Protein AF-A0A964XS77-F1 (afdb_monomer)

Sequence (55 aa):
MDIKELLKIFGSASEMARQFGVSRQAVSKWIAAGELPALRQYQAQVLVDMRRLKR

Structure (mmCIF, N/CA/C/O backbone):
data_AF-A0A964XS77-F1
#
_entry.id   AF-A0A964XS77-F1
#
loop_
_atom_site.group_PDB
_atom_site.id
_atom_site.type_symbol
_atom_site.label_atom_id
_atom_site.label_alt_id
_atom_site.label_comp_id
_atom_site.label_asym_id
_atom_site.label_entity_id
_atom_site.label_seq_id
_atom_site.pdbx_PDB_ins_code
_atom_site.Cartn_x
_atom_site.Cartn_y
_atom_site.Cartn_z
_atom_site.occupancy
_atom_site.B_iso_or_equiv
_atom_site.auth_seq_id
_atom_site.auth_comp_id
_atom_site.auth_asym_id
_atom_site.auth_atom_id
_atom_site.pdbx_PDB_model_num
ATOM 1 N N . MET A 1 1 ? 6.327 -7.396 -0.009 1.00 72.50 1 MET A N 1
ATOM 2 C CA . MET A 1 1 ? 6.642 -5.954 0.124 1.00 72.50 1 MET A CA 1
ATOM 3 C C . MET A 1 1 ? 5.750 -5.375 1.218 1.00 72.50 1 MET A C 1
ATOM 5 O O . MET A 1 1 ? 4.574 -5.716 1.224 1.00 72.50 1 MET A O 1
ATOM 9 N N . ASP A 1 2 ? 6.292 -4.588 2.151 1.00 86.00 2 ASP A N 1
ATOM 10 C CA . ASP A 1 2 ? 5.529 -4.031 3.286 1.00 86.00 2 ASP A CA 1
ATOM 11 C C . ASP A 1 2 ? 4.624 -2.867 2.836 1.00 86.00 2 ASP A C 1
ATOM 13 O O . ASP A 1 2 ? 5.043 -1.994 2.072 1.00 86.00 2 ASP A O 1
ATOM 17 N N . ILE A 1 3 ? 3.382 -2.838 3.331 1.00 89.25 3 ILE A N 1
ATOM 18 C CA . ILE A 1 3 ? 2.406 -1.777 3.069 1.00 89.25 3 ILE A CA 1
ATOM 19 C C . ILE A 1 3 ? 2.896 -0.407 3.560 1.00 89.25 3 ILE A C 1
ATOM 21 O O . ILE A 1 3 ? 2.579 0.613 2.946 1.00 89.25 3 ILE A O 1
ATOM 25 N N . LYS A 1 4 ? 3.707 -0.361 4.627 1.00 89.50 4 LYS A N 1
ATOM 26 C CA . LYS A 1 4 ? 4.281 0.894 5.140 1.00 89.50 4 LYS A CA 1
ATOM 27 C C . LYS A 1 4 ? 5.326 1.468 4.189 1.00 89.50 4 LYS A C 1
ATOM 29 O O . LYS A 1 4 ? 5.335 2.673 3.946 1.00 89.50 4 LYS A O 1
ATOM 34 N N . GLU A 1 5 ? 6.169 0.613 3.618 1.00 90.38 5 GLU A N 1
ATOM 35 C CA . GLU A 1 5 ? 7.147 1.013 2.602 1.00 90.38 5 GLU A CA 1
ATOM 36 C C . GLU A 1 5 ? 6.448 1.517 1.338 1.00 90.38 5 GLU A C 1
ATOM 38 O O . GLU A 1 5 ? 6.795 2.573 0.810 1.00 90.38 5 GLU A O 1
ATOM 43 N N . LEU A 1 6 ? 5.379 0.839 0.913 1.00 90.62 6 LEU A N 1
ATOM 44 C CA . LEU A 1 6 ? 4.545 1.316 -0.188 1.00 90.62 6 LEU A CA 1
ATOM 45 C C . LEU A 1 6 ? 3.935 2.686 0.104 1.00 90.62 6 LEU A C 1
ATOM 47 O O . LEU A 1 6 ? 3.971 3.562 -0.757 1.00 90.62 6 LEU A O 1
ATOM 51 N N . LEU A 1 7 ? 3.437 2.915 1.319 1.00 90.94 7 LEU A N 1
ATOM 52 C CA . LEU A 1 7 ? 2.888 4.213 1.698 1.00 90.94 7 LEU A CA 1
ATOM 53 C C . LEU A 1 7 ? 3.947 5.324 1.658 1.00 90.94 7 LEU A C 1
ATOM 55 O O . LEU A 1 7 ? 3.636 6.422 1.206 1.00 90.94 7 LEU A O 1
ATOM 59 N N . LYS A 1 8 ? 5.196 5.048 2.055 1.00 91.38 8 LYS A N 1
ATOM 60 C CA . LYS A 1 8 ? 6.313 6.002 1.918 1.00 91.38 8 LYS A CA 1
ATOM 61 C C . LYS A 1 8 ? 6.642 6.287 0.454 1.00 91.38 8 LYS A C 1
ATOM 63 O O . LYS A 1 8 ? 6.838 7.441 0.087 1.00 91.38 8 LYS A O 1
ATOM 68 N N . ILE A 1 9 ? 6.668 5.255 -0.392 1.00 90.75 9 ILE A N 1
ATOM 69 C CA . ILE A 1 9 ? 6.947 5.400 -1.827 1.00 90.75 9 ILE A CA 1
ATOM 70 C C . ILE A 1 9 ? 5.835 6.211 -2.502 1.00 90.75 9 ILE A C 1
ATOM 72 O O . ILE A 1 9 ? 6.112 7.154 -3.242 1.00 90.75 9 ILE A O 1
ATOM 76 N N . PHE A 1 10 ? 4.568 5.859 -2.270 1.00 90.56 10 PHE A N 1
ATOM 77 C CA . PHE A 1 10 ? 3.391 6.493 -2.877 1.00 90.56 10 PHE A CA 1
ATOM 78 C C . PHE A 1 10 ? 2.975 7.810 -2.222 1.00 90.56 10 PHE A C 1
ATOM 80 O O . PHE A 1 10 ? 2.286 8.607 -2.855 1.00 90.56 10 PHE A O 1
ATOM 87 N N . GLY A 1 11 ? 3.426 8.082 -1.001 1.00 92.50 11 GLY A N 1
ATOM 88 C CA . GLY A 1 11 ? 3.193 9.317 -0.253 1.00 92.50 11 GLY A CA 1
ATOM 89 C C . GLY A 1 11 ? 1.808 9.412 0.391 1.00 92.50 11 GLY A C 1
ATOM 90 O O . GLY A 1 11 ? 1.660 10.038 1.435 1.00 92.50 11 GLY A O 1
ATOM 91 N N . SER A 1 12 ? 0.776 8.790 -0.189 1.00 93.88 12 SER A N 1
ATOM 92 C CA . SER A 1 12 ? -0.565 8.774 0.403 1.00 93.88 12 SER A CA 1
ATOM 93 C C . SER A 1 12 ? -1.387 7.553 -0.005 1.00 93.88 12 SER A C 1
ATOM 95 O O . SER A 1 12 ? -1.211 6.995 -1.088 1.00 93.88 12 SER A O 1
ATOM 97 N N . ALA A 1 13 ? -2.366 7.192 0.831 1.00 93.12 13 ALA A N 1
ATOM 98 C CA . ALA A 1 13 ? -3.337 6.140 0.522 1.00 93.12 13 ALA A CA 1
ATOM 99 C C . ALA A 1 13 ? -4.169 6.453 -0.737 1.00 93.12 13 ALA A C 1
ATOM 101 O O . ALA A 1 13 ? -4.556 5.543 -1.465 1.00 93.12 13 ALA A O 1
ATOM 102 N N . SER A 1 14 ? -4.432 7.737 -1.005 1.00 94.69 14 SER A N 1
ATOM 103 C CA . SER A 1 14 ? -5.164 8.180 -2.196 1.00 94.69 14 SER A CA 1
ATOM 104 C C . SER A 1 14 ? -4.343 8.003 -3.473 1.00 94.69 14 SER A C 1
ATOM 106 O O . SER A 1 14 ? -4.874 7.536 -4.475 1.00 94.69 14 SER A O 1
ATOM 108 N N . GLU A 1 15 ? -3.051 8.341 -3.443 1.00 94.12 15 GLU A N 1
ATOM 109 C CA . GLU A 1 15 ? -2.149 8.102 -4.577 1.00 94.12 15 GLU A CA 1
ATOM 110 C C . GLU A 1 15 ? -1.962 6.608 -4.819 1.00 94.12 15 GLU A C 1
ATOM 112 O O . GLU A 1 15 ? -2.060 6.145 -5.950 1.00 94.12 15 GLU A O 1
ATOM 117 N N . MET 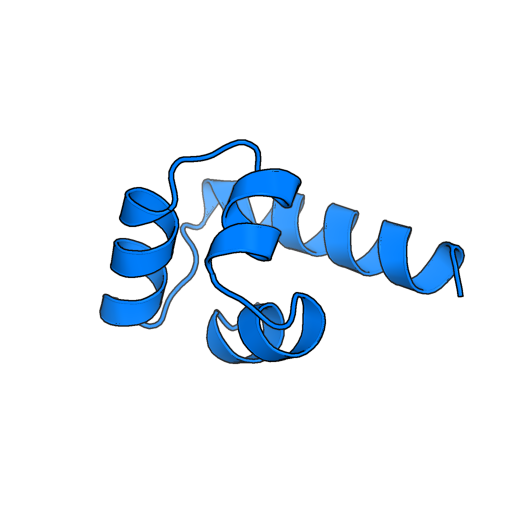A 1 16 ? -1.795 5.831 -3.751 1.00 93.88 16 MET A N 1
ATOM 118 C CA . MET A 1 16 ? -1.695 4.382 -3.860 1.00 93.88 16 MET A CA 1
ATOM 119 C C . MET A 1 16 ? -2.967 3.782 -4.475 1.00 93.88 16 MET A C 1
ATOM 121 O O . MET A 1 16 ? -2.884 2.973 -5.388 1.00 93.88 16 MET A O 1
ATOM 125 N N . ALA A 1 17 ? -4.153 4.233 -4.064 1.00 95.88 17 ALA A N 1
ATOM 126 C CA . ALA A 1 17 ? -5.411 3.791 -4.661 1.00 95.88 17 ALA A CA 1
ATOM 127 C C . ALA A 1 17 ? -5.474 4.074 -6.175 1.00 95.88 17 ALA A C 1
ATOM 129 O O . ALA A 1 17 ? -5.854 3.188 -6.940 1.00 95.88 17 ALA A O 1
ATOM 130 N N . ARG A 1 18 ? -5.029 5.264 -6.610 1.00 95.06 18 ARG A N 1
ATOM 131 C CA . ARG A 1 18 ? -4.937 5.628 -8.034 1.00 95.06 18 ARG A CA 1
ATOM 132 C C . ARG A 1 18 ? -4.001 4.701 -8.806 1.00 95.06 18 ARG A C 1
ATOM 134 O O . ARG A 1 18 ? -4.396 4.174 -9.838 1.00 95.06 18 ARG A O 1
ATOM 141 N N . GLN A 1 19 ? -2.794 4.474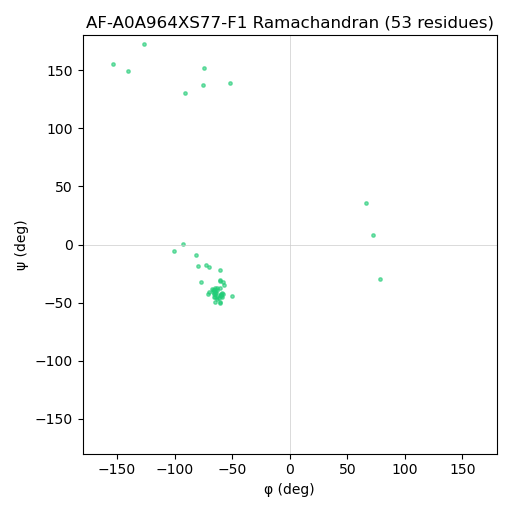 -8.292 1.00 94.00 19 GLN A N 1
ATOM 142 C CA . GLN A 1 19 ? -1.778 3.650 -8.959 1.00 94.00 19 GLN A CA 1
ATOM 143 C C . GLN A 1 19 ? -2.177 2.170 -9.022 1.00 94.00 19 GLN A C 1
ATOM 145 O O . GLN A 1 19 ? -1.949 1.499 -10.024 1.00 94.00 19 GLN A O 1
ATOM 150 N N . PHE A 1 20 ? -2.810 1.658 -7.965 1.00 92.62 20 PHE A N 1
ATOM 151 C CA . PHE A 1 20 ? -3.273 0.272 -7.913 1.00 92.62 20 PHE A CA 1
ATOM 152 C C . PHE A 1 20 ? -4.611 0.045 -8.633 1.00 92.62 20 PHE A C 1
ATOM 154 O O . PHE A 1 20 ? -5.010 -1.109 -8.792 1.00 92.62 20 PHE A O 1
ATOM 161 N N . GLY A 1 21 ? -5.311 1.104 -9.057 1.00 95.50 21 GLY A N 1
ATOM 162 C CA . GLY A 1 21 ? -6.626 0.999 -9.695 1.00 95.50 21 GLY A CA 1
ATOM 163 C C . GLY A 1 21 ? -7.710 0.469 -8.752 1.00 95.50 21 GLY A C 1
ATOM 164 O O . GLY A 1 21 ? -8.571 -0.306 -9.159 1.00 95.50 21 GLY A O 1
ATOM 165 N N . VAL A 1 22 ? -7.649 0.835 -7.469 1.00 95.25 22 VAL A N 1
ATOM 166 C CA . VAL A 1 22 ? -8.583 0.373 -6.429 1.00 95.25 22 VAL A CA 1
ATOM 167 C C . VAL A 1 22 ? -9.209 1.545 -5.679 1.00 95.25 22 VAL A C 1
ATOM 169 O O . VAL A 1 22 ? -8.797 2.694 -5.818 1.00 95.25 22 VAL A O 1
ATOM 172 N N . SER A 1 23 ? -10.190 1.265 -4.820 1.00 96.75 23 SER A N 1
ATOM 173 C CA . SER A 1 23 ? -10.746 2.285 -3.933 1.00 96.75 23 SER A CA 1
ATOM 174 C C . SER A 1 23 ? -9.794 2.626 -2.779 1.00 96.75 23 SER A C 1
ATOM 176 O O . SER A 1 23 ? -9.044 1.785 -2.274 1.00 96.75 23 SER A O 1
ATOM 178 N N . ARG A 1 24 ? -9.890 3.862 -2.275 1.00 95.19 24 ARG A N 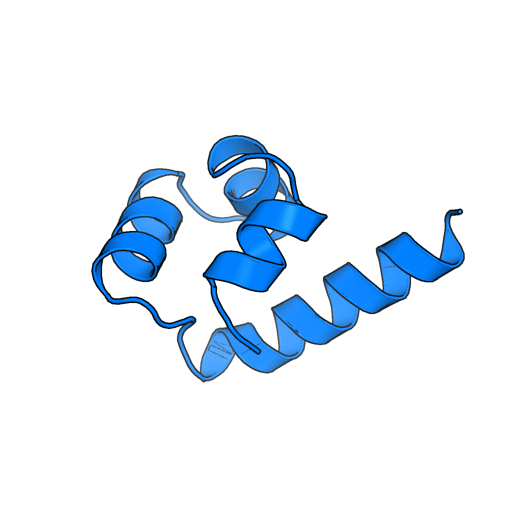1
ATOM 179 C CA . ARG A 1 24 ? -9.176 4.297 -1.060 1.00 95.19 24 ARG A CA 1
ATOM 180 C C . ARG A 1 24 ? -9.516 3.432 0.161 1.00 95.19 24 ARG A C 1
ATOM 182 O O . ARG A 1 24 ? -8.665 3.215 1.017 1.00 95.19 24 ARG A O 1
ATOM 189 N N . GLN A 1 25 ? -10.742 2.912 0.229 1.00 95.75 25 GLN A N 1
ATOM 190 C CA . GLN A 1 25 ? -11.193 2.022 1.302 1.00 95.75 25 GLN A CA 1
ATOM 191 C C . GLN A 1 25 ? -10.461 0.675 1.264 1.00 95.75 25 GLN A C 1
ATOM 193 O O . GLN A 1 25 ? -10.084 0.164 2.315 1.00 95.75 25 GLN A O 1
ATOM 198 N N . ALA A 1 26 ? -10.205 0.121 0.072 1.00 95.06 26 ALA A N 1
ATOM 199 C CA . ALA A 1 26 ? -9.413 -1.100 -0.074 1.00 95.06 26 ALA A CA 1
ATOM 200 C C . ALA A 1 26 ? -7.985 -0.895 0.447 1.00 95.06 26 ALA A C 1
ATOM 202 O O . ALA A 1 26 ? -7.509 -1.687 1.254 1.00 95.06 26 ALA A O 1
ATOM 203 N N . VAL A 1 27 ? -7.352 0.221 0.075 1.00 94.75 27 VAL A N 1
ATOM 204 C CA . VAL A 1 27 ? -6.033 0.599 0.603 1.00 94.75 27 VAL A CA 1
ATOM 205 C C . VAL A 1 27 ? -6.062 0.761 2.123 1.00 94.75 27 VAL A C 1
ATOM 207 O O . VAL A 1 27 ? -5.177 0.258 2.808 1.00 94.75 27 VAL A O 1
ATOM 210 N N . SER A 1 28 ? -7.092 1.411 2.669 1.00 94.81 28 SER A N 1
ATOM 211 C CA . SER A 1 28 ? -7.237 1.565 4.119 1.00 94.81 28 SER A CA 1
ATOM 212 C C . SER A 1 28 ? -7.345 0.220 4.839 1.00 94.81 28 SER A C 1
ATOM 214 O O . SER A 1 28 ? -6.788 0.082 5.924 1.00 94.81 28 SER A O 1
ATOM 216 N N . LYS A 1 29 ? -8.021 -0.773 4.246 1.00 95.19 29 LYS A N 1
ATOM 217 C CA . LYS A 1 29 ? -8.085 -2.133 4.800 1.00 95.19 29 LYS A CA 1
ATOM 218 C C . LYS A 1 29 ? -6.712 -2.802 4.815 1.00 95.19 29 LYS A C 1
ATOM 220 O O . LYS A 1 29 ? -6.377 -3.433 5.806 1.00 95.19 29 LYS A O 1
ATOM 225 N N . TRP A 1 30 ? -5.906 -2.636 3.767 1.00 94.31 30 TRP A N 1
ATOM 226 C CA . TRP A 1 30 ? -4.544 -3.189 3.721 1.00 94.31 30 TRP A CA 1
ATOM 227 C C . TRP A 1 30 ? -3.628 -2.531 4.752 1.00 94.31 30 TRP A C 1
ATOM 229 O O . TRP A 1 30 ? -2.868 -3.210 5.428 1.00 94.31 30 TRP A O 1
ATOM 239 N N . ILE A 1 31 ? -3.741 -1.211 4.921 1.00 93.06 31 ILE A N 1
ATOM 240 C CA . ILE A 1 31 ? -2.985 -0.476 5.942 1.00 93.06 31 ILE A CA 1
ATOM 241 C C . ILE A 1 31 ? -3.383 -0.948 7.345 1.00 93.06 31 ILE A C 1
ATOM 243 O O . ILE A 1 31 ? -2.505 -1.197 8.163 1.00 93.06 31 ILE A O 1
ATOM 247 N N . ALA A 1 32 ? -4.684 -1.105 7.610 1.00 92.94 32 ALA A N 1
ATOM 248 C CA . ALA A 1 32 ? -5.181 -1.601 8.893 1.00 92.94 32 ALA A CA 1
ATOM 249 C C . ALA A 1 32 ? -4.756 -3.054 9.166 1.00 92.94 32 ALA A C 1
ATOM 251 O O . ALA A 1 32 ? -4.417 -3.383 10.297 1.00 92.94 32 ALA A O 1
ATOM 252 N N . ALA A 1 33 ? -4.734 -3.899 8.133 1.00 91.81 33 ALA A N 1
ATOM 253 C CA . ALA A 1 33 ? -4.228 -5.268 8.212 1.00 91.81 33 ALA A CA 1
ATOM 254 C C . ALA A 1 33 ? -2.693 -5.337 8.328 1.00 91.81 33 ALA A C 1
ATOM 256 O O . ALA A 1 33 ? -2.154 -6.366 8.717 1.00 91.81 33 ALA A O 1
ATOM 257 N N . GLY A 1 34 ? -1.982 -4.256 7.993 1.00 91.88 34 GLY A N 1
ATOM 258 C CA . GLY A 1 34 ? -0.520 -4.213 7.993 1.00 91.88 34 GLY A CA 1
ATOM 259 C C . GLY A 1 34 ? 0.129 -4.993 6.848 1.00 91.88 34 GLY A C 1
ATOM 260 O O . GLY A 1 34 ? 1.349 -5.121 6.820 1.00 91.88 34 GLY A O 1
ATOM 261 N N . GLU A 1 35 ? -0.653 -5.484 5.886 1.00 92.56 35 GLU A N 1
ATOM 262 C CA . GLU A 1 35 ? -0.159 -6.318 4.795 1.00 92.56 35 GLU A CA 1
ATOM 263 C C . GLU A 1 35 ? -0.818 -5.986 3.456 1.00 92.56 35 GLU A C 1
ATOM 265 O O . GLU A 1 35 ? -1.977 -5.570 3.369 1.00 92.56 35 GLU A O 1
ATOM 270 N N . LEU A 1 36 ? -0.057 -6.190 2.379 1.00 91.94 36 LEU A N 1
ATOM 271 C CA . LEU A 1 36 ? -0.585 -6.136 1.025 1.00 91.94 36 LEU A CA 1
ATOM 272 C C . LEU A 1 36 ? -1.040 -7.545 0.599 1.00 91.94 36 LEU A C 1
ATOM 274 O O . LEU A 1 36 ? -0.233 -8.478 0.681 1.00 91.94 36 LEU A O 1
ATOM 278 N N . PRO A 1 37 ? -2.267 -7.708 0.064 1.00 92.25 37 PRO A N 1
ATOM 279 C CA . PRO A 1 37 ? -2.748 -9.000 -0.417 1.00 92.25 37 PRO A CA 1
ATOM 280 C C . PRO A 1 37 ? -1.773 -9.657 -1.396 1.00 92.25 37 PRO 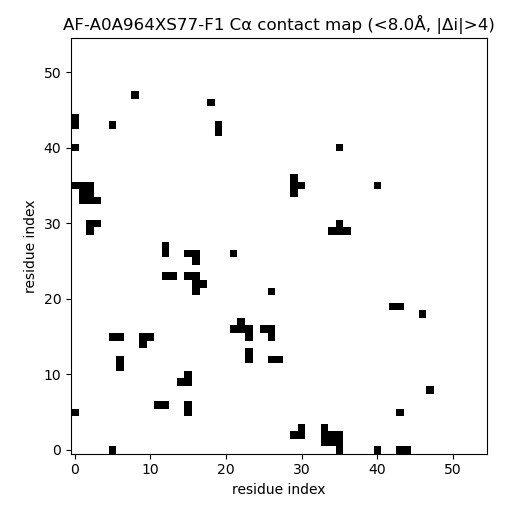A C 1
ATOM 282 O O . PRO A 1 37 ? -1.256 -8.982 -2.289 1.00 92.25 37 PRO A O 1
ATOM 285 N N . ALA A 1 38 ? -1.584 -10.975 -1.283 1.00 89.69 38 ALA A N 1
ATOM 286 C CA . ALA A 1 38 ? -0.635 -11.742 -2.099 1.00 89.69 38 ALA A CA 1
ATOM 287 C C . ALA A 1 38 ? -0.792 -11.476 -3.6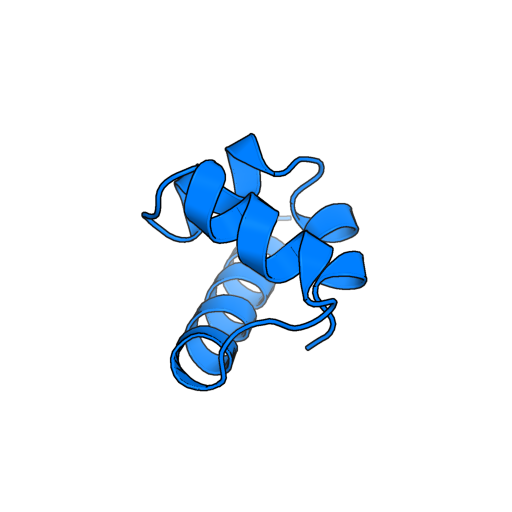08 1.00 89.69 38 ALA A C 1
ATOM 289 O O . ALA A 1 38 ? 0.182 -11.178 -4.296 1.00 89.69 38 ALA A O 1
ATOM 290 N N . LEU A 1 39 ? -2.037 -11.448 -4.097 1.00 88.94 39 LEU A N 1
ATOM 291 C CA . LEU A 1 39 ? -2.362 -11.178 -5.504 1.00 88.94 39 LEU A CA 1
ATOM 292 C C . LEU A 1 39 ? -1.894 -9.799 -6.000 1.00 88.94 39 LEU A C 1
ATOM 294 O O . LEU A 1 39 ? -1.727 -9.601 -7.199 1.00 88.94 39 LEU A O 1
ATOM 298 N N . ARG A 1 40 ? -1.678 -8.834 -5.098 1.00 91.25 40 ARG A N 1
ATOM 299 C CA . ARG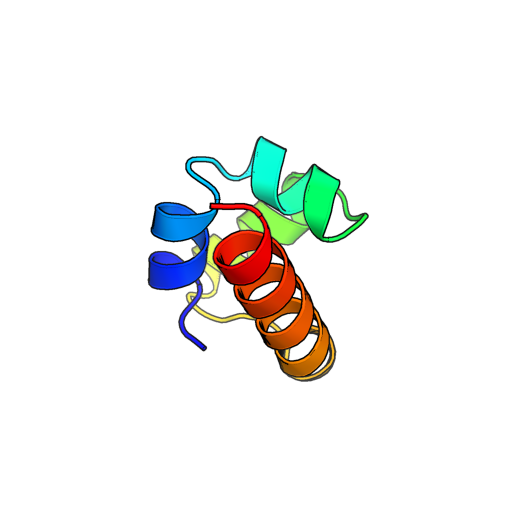 A 1 40 ? -1.227 -7.475 -5.433 1.00 91.25 40 ARG A CA 1
ATOM 300 C C . ARG A 1 40 ? 0.263 -7.250 -5.210 1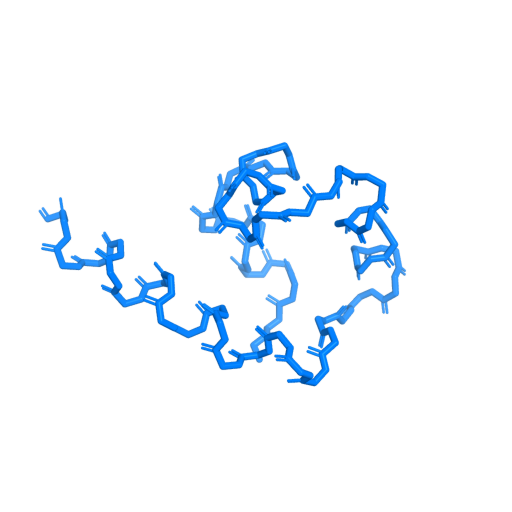.00 91.25 40 ARG A C 1
ATOM 302 O O . ARG A 1 40 ? 0.760 -6.191 -5.585 1.00 91.25 40 ARG A O 1
ATOM 309 N N . GLN A 1 41 ? 0.993 -8.217 -4.653 1.00 92.19 41 GLN A N 1
ATOM 310 C CA . GLN A 1 41 ? 2.436 -8.073 -4.431 1.00 92.19 41 GLN A CA 1
ATOM 311 C C . GLN A 1 41 ? 3.209 -7.930 -5.743 1.00 92.19 41 GLN A C 1
ATOM 313 O O . GLN A 1 41 ? 4.098 -7.086 -5.832 1.00 92.19 41 GLN A O 1
ATOM 318 N N . TYR A 1 42 ? 2.815 -8.675 -6.779 1.00 92.06 42 TYR A N 1
ATOM 319 C CA . TYR A 1 42 ? 3.399 -8.524 -8.111 1.00 92.06 42 TYR A CA 1
ATOM 320 C C . TYR A 1 42 ? 3.131 -7.128 -8.695 1.00 92.06 42 TYR A C 1
ATOM 322 O O . TYR A 1 42 ? 4.055 -6.450 -9.135 1.00 92.06 42 TYR A O 1
ATOM 330 N N . GLN A 1 43 ? 1.883 -6.648 -8.616 1.00 92.81 43 GLN A N 1
ATOM 331 C CA . GLN A 1 43 ? 1.510 -5.305 -9.078 1.00 92.81 43 GLN A CA 1
ATOM 332 C C . GLN A 1 43 ? 2.312 -4.212 -8.356 1.00 92.81 43 GLN A C 1
ATOM 334 O O . GLN A 1 43 ? 2.782 -3.269 -8.988 1.00 92.81 43 GLN A O 1
ATOM 339 N N . ALA A 1 44 ? 2.505 -4.351 -7.042 1.00 92.94 44 ALA A N 1
ATOM 340 C CA . ALA A 1 44 ? 3.308 -3.424 -6.256 1.00 92.94 44 ALA A CA 1
ATOM 341 C C . ALA A 1 44 ? 4.757 -3.348 -6.751 1.00 92.94 44 ALA A C 1
ATOM 343 O O . ALA A 1 44 ? 5.284 -2.248 -6.898 1.00 92.94 44 ALA A O 1
ATOM 344 N N . GLN A 1 45 ? 5.375 -4.495 -7.054 1.00 92.25 45 GLN A N 1
ATOM 345 C CA . GLN A 1 45 ? 6.735 -4.546 -7.588 1.00 92.25 45 GLN A CA 1
ATOM 346 C C . GLN A 1 45 ? 6.840 -3.800 -8.922 1.00 92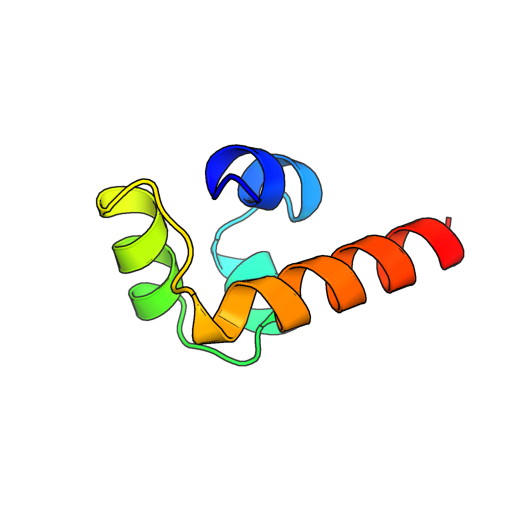.25 45 GLN A C 1
ATOM 348 O O . GLN A 1 45 ? 7.657 -2.890 -9.050 1.00 92.25 45 GLN A O 1
ATOM 353 N N . VAL A 1 46 ? 5.945 -4.097 -9.869 1.00 93.06 46 VAL A N 1
ATOM 354 C CA . VAL A 1 46 ? 5.929 -3.444 -11.188 1.00 93.06 46 VAL A CA 1
ATOM 355 C C . VAL A 1 46 ? 5.766 -1.926 -11.062 1.00 93.06 46 VAL A C 1
ATOM 357 O O . VAL A 1 46 ? 6.496 -1.171 -11.701 1.00 93.06 46 VAL A O 1
ATOM 360 N N . LEU A 1 47 ? 4.843 -1.457 -10.216 1.00 92.38 47 LEU A N 1
ATOM 361 C CA . LEU A 1 47 ? 4.606 -0.024 -10.019 1.00 92.38 47 LEU A CA 1
ATOM 362 C C . LEU A 1 47 ? 5.816 0.689 -9.399 1.00 92.38 47 LEU A C 1
ATOM 364 O O . LEU A 1 47 ? 6.129 1.817 -9.783 1.00 92.38 47 LEU A O 1
ATOM 368 N N . VAL A 1 48 ? 6.499 0.050 -8.445 1.00 92.06 48 VAL A N 1
ATOM 369 C CA . VAL A 1 48 ? 7.713 0.603 -7.829 1.00 92.06 48 VAL A CA 1
ATOM 370 C C . VAL A 1 48 ? 8.842 0.698 -8.853 1.00 92.06 48 VAL A C 1
ATOM 372 O O . VAL A 1 48 ? 9.478 1.750 -8.951 1.00 92.06 48 VAL A O 1
ATOM 375 N N . ASP A 1 49 ? 9.053 -0.347 -9.651 1.00 92.19 49 ASP A N 1
ATOM 376 C CA . ASP A 1 49 ? 10.103 -0.374 -10.672 1.00 92.19 49 ASP A CA 1
ATOM 377 C C . ASP A 1 49 ? 9.844 0.661 -11.772 1.00 92.19 49 ASP A C 1
ATOM 379 O O . ASP A 1 49 ? 10.727 1.460 -12.091 1.00 92.19 49 ASP A O 1
ATOM 383 N N . MET A 1 50 ? 8.605 0.758 -12.269 1.00 89.31 50 MET A N 1
ATOM 384 C CA . MET A 1 50 ? 8.211 1.796 -13.231 1.00 89.31 50 MET A CA 1
ATOM 385 C C . MET A 1 50 ? 8.466 3.211 -12.706 1.00 89.31 50 MET A C 1
ATOM 387 O O . MET A 1 50 ? 8.808 4.111 -13.473 1.00 89.31 50 MET A O 1
ATOM 391 N N . ARG A 1 51 ? 8.292 3.434 -11.402 1.00 85.81 51 ARG A N 1
ATOM 392 C CA . ARG A 1 51 ? 8.503 4.749 -10.798 1.00 85.81 51 ARG A CA 1
ATOM 393 C C . ARG A 1 51 ? 9.975 5.083 -10.596 1.00 85.81 51 ARG A C 1
ATOM 395 O O . ARG A 1 51 ? 10.330 6.254 -10.684 1.00 85.81 51 ARG A O 1
ATOM 402 N N . ARG A 1 52 ? 10.818 4.078 -10.338 1.00 83.94 52 ARG A N 1
ATOM 403 C CA . ARG A 1 52 ? 12.279 4.239 -10.286 1.00 83.94 52 ARG A CA 1
ATOM 404 C C . ARG A 1 52 ? 12.849 4.601 -11.653 1.00 83.94 52 ARG A C 1
ATOM 406 O O . ARG A 1 52 ? 13.702 5.468 -11.714 1.00 83.94 52 ARG A O 1
ATOM 413 N N . LEU A 1 53 ? 12.332 4.000 -12.724 1.00 78.12 53 LEU A N 1
ATOM 414 C CA . LEU A 1 53 ? 12.765 4.274 -14.101 1.00 78.12 53 LEU A CA 1
ATOM 415 C C . LEU A 1 53 ? 12.366 5.666 -14.621 1.00 78.12 53 LEU A C 1
ATOM 417 O O . LEU A 1 53 ? 12.917 6.129 -15.611 1.00 78.12 53 LEU A O 1
ATOM 421 N N . LYS A 1 54 ? 11.382 6.318 -13.990 1.00 69.38 54 LYS A N 1
ATOM 422 C CA . LYS A 1 54 ? 10.913 7.667 -14.353 1.00 69.38 54 LYS A CA 1
ATOM 423 C C . LYS A 1 54 ? 11.608 8.797 -13.579 1.00 69.38 54 LYS A C 1
ATOM 425 O O . LYS A 1 54 ? 11.224 9.951 -13.761 1.00 69.38 54 LYS A O 1
ATOM 430 N N . ARG A 1 55 ? 12.546 8.478 -12.685 1.00 57.38 55 ARG A N 1
ATOM 431 C CA . ARG A 1 55 ? 13.377 9.443 -11.951 1.00 57.38 55 ARG A CA 1
ATOM 432 C C . ARG A 1 55 ? 14.756 9.529 -12.577 1.00 57.38 55 ARG A C 1
ATOM 434 O O . ARG A 1 55 ? 15.302 10.648 -12.537 1.00 57.38 55 ARG A O 1
#

InterPro domains:
  IPR010982 Lambda repressor-like, DNA-binding domain superfamily [G3DSA:1.10.260.40] (1-54)
  IPR010982 Lambda repressor-like, DNA-binding domain superfamily [SSF47413] (1-49)

Secondary structure (DSSP, 8-state):
--HHHHHHHHSSHHHHHHHHTS-HHHHHHHHHHTS--HHHHHHHHHHHHHHHHT-

Nearest PDB structures (foldseek):
  6on0-assembly1_B  TM=9.048E-01  e=7.302E-03  Ravinvirus N15
  3bd1-assembly1_A-1  TM=9.026E-01  e=1.503E-02  Xylella fastidiosa subsp. sandyi Ann-1
  5w8y-assembly1_A  TM=7.533E-01  e=1.156E-02  Xylella fastidiosa subsp. sandyi Ann-1
  2pij-assembly1_B  TM=8.014E-01  e=3.514E-01  Pseudomonas protegens Pf-5
  6tri-assembly1_B  TM=7.540E-01  e=1.490E+00  Lactococcus phage TP901-1

Organism: NCBI:txid2576439

Radius of gyration: 10.29 Å; Cα contacts (8 Å, |Δi|>4): 45; chains: 1; bounding box: 25×21×23 Å

Foldseek 3Di:
DWLVVLCVLQVHLVSVCVQQVHDSVVSVVCVVVRHDDPVCPVVSVVSSVVVVVVD

Mean predicted aligned error: 3.08 Å

Solvent-accessible surface area (backbone atoms only — not comparable to full-atom values): 3219 Å² total; per-residue (Å²): 121,58,39,68,59,48,38,65,74,50,68,35,59,63,50,42,11,63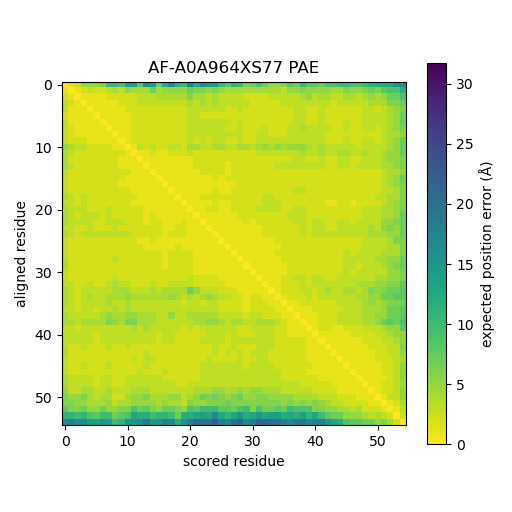,76,70,73,50,54,51,67,58,43,50,50,29,57,74,69,61,40,58,58,76,90,47,45,62,57,51,52,53,54,52,52,58,53,59,75,74,108

pLDDT: mean 90.66, std 6.79, range [57.38, 96.75]